Protein AF-A0A2A5ALP5-F1 (afdb_monomer)

Mean predicted aligned error: 3.57 Å

Organism: NCBI:txid2030880

Secondary structure (DSSP, 8-state):
-EEEEEEETTEEEEEEEE-TT-SS-EEEE-HHHHHTT--SBTTTB---TTPEEE-S--

Sequence (58 aa):
MTMATVRLWGTTIGYVSMDHDETFARFEYDPAFVEAGIDLAPLMMPAKAGVIYRFPDI

Radius of gyration: 11.62 Å; Cα contacts (8 Å, |Δi|>4): 97; chains: 1; bounding box: 29×22×27 Å

Solvent-accessible surface area (backbone atoms only — not comparable to full-atom values): 3560 Å² total; per-residue (Å²): 112,52,76,50,79,42,64,56,96,84,42,67,45,23,40,38,39,36,48,86,90,51,96,55,53,37,35,35,47,29,56,74,36,32,73,68,70,60,58,92,36,66,88,87,51,57,60,42,64,92,47,78,45,70,64,88,89,116

pLDDT: mean 91.14, std 5.15, range [62.81, 96.62]

Nearest PDB structures (foldseek):
  4pu4-assembly1_B  TM=6.888E-01  e=1.464E+00  Shewanella oneidensis MR-1
  4pu4-assembly1_A  TM=8.313E-01  e=2.593E+00  Shewanella oneidensis MR-1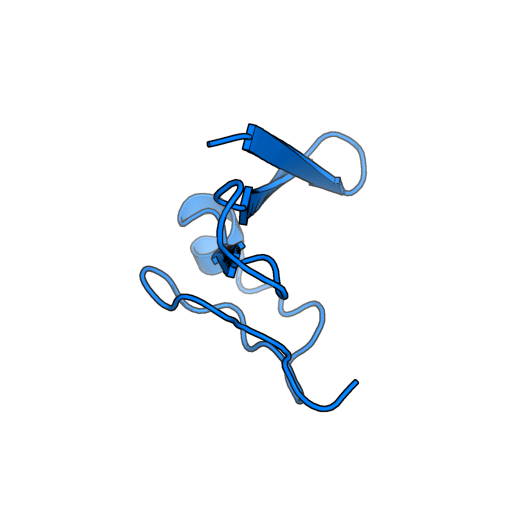
  2ffg-assembly1_B  TM=6.935E-01  e=5.215E+00  Bacillus subtilis

Structure (mmCIF, N/CA/C/O backbone):
data_AF-A0A2A5ALP5-F1
#
_entry.id   AF-A0A2A5ALP5-F1
#
loop_
_atom_site.group_PDB
_atom_site.id
_atom_site.type_symbol
_atom_site.label_atom_id
_atom_site.label_alt_id
_atom_site.label_comp_id
_atom_site.label_asym_id
_atom_site.label_entity_id
_atom_site.label_seq_id
_atom_site.pdbx_PDB_ins_code
_atom_site.Cartn_x
_atom_site.Cartn_y
_atom_site.Cartn_z
_atom_site.occupancy
_atom_site.B_iso_or_equiv
_atom_site.auth_seq_id
_atom_site.auth_comp_id
_atom_site.auth_asym_id
_atom_site.auth_atom_id
_atom_site.pdbx_PDB_model_num
ATOM 1 N N . MET A 1 1 ? 16.418 2.253 -4.295 1.00 82.69 1 MET A N 1
ATOM 2 C CA . MET A 1 1 ? 15.103 2.008 -3.679 1.00 82.69 1 MET A CA 1
ATOM 3 C C . MET A 1 1 ? 14.408 3.339 -3.456 1.00 82.69 1 MET A C 1
ATOM 5 O O . MET A 1 1 ? 14.936 4.184 -2.739 1.00 82.69 1 MET A O 1
ATOM 9 N N . THR A 1 2 ? 13.254 3.535 -4.081 1.00 93.19 2 THR A N 1
ATOM 10 C CA . THR A 1 2 ? 12.384 4.695 -3.863 1.00 93.19 2 THR A CA 1
ATOM 11 C C . THR A 1 2 ? 11.072 4.207 -3.267 1.00 93.19 2 THR A C 1
ATOM 13 O O . THR A 1 2 ? 10.575 3.146 -3.638 1.00 93.19 2 THR A O 1
ATOM 16 N N . MET A 1 3 ? 10.521 4.967 -2.325 1.00 94.56 3 MET A N 1
ATOM 17 C CA . MET A 1 3 ? 9.271 4.638 -1.651 1.00 94.56 3 MET A CA 1
ATOM 18 C C . MET A 1 3 ? 8.381 5.874 -1.600 1.00 94.56 3 MET A C 1
ATOM 20 O O . MET A 1 3 ? 8.871 6.985 -1.396 1.00 94.56 3 MET A O 1
ATOM 24 N N . ALA A 1 4 ? 7.080 5.680 -1.777 1.00 95.31 4 ALA A N 1
ATOM 25 C CA . ALA A 1 4 ? 6.083 6.726 -1.631 1.00 95.31 4 ALA A CA 1
ATOM 26 C C . ALA A 1 4 ? 4.906 6.235 -0.785 1.00 95.31 4 ALA A C 1
ATOM 28 O O . ALA A 1 4 ? 4.542 5.059 -0.787 1.00 95.31 4 ALA A O 1
ATOM 29 N N . THR A 1 5 ? 4.308 7.164 -0.048 1.00 96.62 5 THR A N 1
ATOM 30 C CA . THR A 1 5 ? 3.092 6.916 0.725 1.00 96.62 5 THR A CA 1
ATOM 31 C C . THR A 1 5 ? 1.881 7.249 -0.126 1.00 96.62 5 THR A C 1
ATOM 33 O O . THR A 1 5 ? 1.790 8.346 -0.678 1.00 96.62 5 THR A O 1
ATOM 36 N N . VAL A 1 6 ? 0.923 6.330 -0.187 1.00 94.88 6 VAL A N 1
ATOM 37 C CA . VAL A 1 6 ? -0.344 6.544 -0.878 1.00 94.88 6 VAL A CA 1
ATOM 38 C C . VAL A 1 6 ? -1.373 7.027 0.135 1.00 94.88 6 VAL A C 1
ATOM 40 O O . VAL A 1 6 ? -1.599 6.400 1.174 1.00 94.88 6 VAL A O 1
ATOM 43 N N . ARG A 1 7 ? -1.986 8.176 -0.158 1.00 95.12 7 ARG A N 1
ATOM 44 C CA . ARG A 1 7 ? -3.003 8.796 0.693 1.00 95.12 7 ARG A CA 1
ATOM 45 C C . ARG A 1 7 ? -4.311 8.968 -0.061 1.00 95.12 7 ARG A C 1
ATOM 47 O O . ARG A 1 7 ? -4.312 9.438 -1.194 1.00 95.12 7 ARG A O 1
ATOM 54 N N . LEU A 1 8 ? -5.414 8.673 0.614 1.00 92.75 8 LEU A N 1
ATOM 55 C CA . LEU A 1 8 ? -6.772 8.935 0.160 1.00 92.75 8 LEU A CA 1
ATOM 56 C C . LEU A 1 8 ? -7.427 9.918 1.132 1.00 92.75 8 LEU A C 1
ATOM 58 O O . LEU A 1 8 ? -7.572 9.619 2.313 1.00 92.75 8 LEU A O 1
ATOM 62 N N . TRP A 1 9 ? -7.771 11.114 0.647 1.00 92.25 9 TRP A N 1
ATOM 63 C CA . TRP A 1 9 ? -8.364 12.195 1.456 1.00 92.25 9 TRP A CA 1
ATOM 64 C C . TRP A 1 9 ? -7.624 12.484 2.774 1.00 92.25 9 TRP A C 1
ATOM 66 O O . TRP A 1 9 ? -8.229 12.746 3.808 1.00 92.25 9 TRP A O 1
ATOM 76 N N . GLY A 1 10 ? -6.291 12.438 2.737 1.00 92.75 10 GLY A N 1
ATOM 77 C CA . GLY A 1 10 ? -5.435 12.673 3.904 1.00 92.75 10 GLY A CA 1
ATOM 78 C C . GLY A 1 10 ? -5.135 11.425 4.739 1.00 92.75 10 GLY A C 1
ATOM 79 O O . GLY A 1 10 ? -4.120 11.426 5.438 1.00 92.75 10 GLY A O 1
ATOM 80 N N . THR A 1 11 ? -5.923 10.357 4.596 1.00 92.00 11 THR A N 1
ATOM 81 C CA . THR A 1 11 ? -5.717 9.058 5.250 1.00 92.00 11 THR A CA 1
ATOM 82 C C . THR A 1 11 ? -4.669 8.244 4.504 1.00 92.00 11 THR A C 1
ATOM 84 O O . THR A 1 11 ? -4.734 8.114 3.282 1.00 92.00 11 THR A O 1
ATOM 87 N N . THR A 1 12 ? -3.696 7.685 5.219 1.00 95.12 12 THR A N 1
ATOM 88 C CA . THR A 1 12 ? -2.738 6.735 4.639 1.00 95.12 12 THR A CA 1
ATOM 89 C C . THR A 1 12 ? -3.455 5.430 4.322 1.00 95.12 12 THR A C 1
ATOM 91 O O . THR A 1 12 ? -4.075 4.848 5.205 1.00 95.12 12 THR A O 1
ATOM 94 N N . ILE A 1 13 ? -3.376 4.988 3.067 1.00 95.19 13 ILE A N 1
ATOM 95 C CA . ILE A 1 13 ? -3.994 3.727 2.634 1.00 95.19 13 ILE A CA 1
ATOM 96 C C . ILE A 1 13 ? -2.967 2.633 2.364 1.00 95.19 13 ILE A C 1
ATOM 98 O O . ILE A 1 13 ? -3.306 1.456 2.373 1.00 95.19 13 ILE A O 1
ATOM 102 N N . GLY A 1 14 ? -1.715 3.002 2.106 1.00 95.00 14 GLY A N 1
ATOM 103 C CA . GLY A 1 14 ? -0.676 2.041 1.782 1.00 95.00 14 GLY A CA 1
ATOM 104 C C . GLY A 1 14 ? 0.606 2.690 1.299 1.00 95.00 14 GLY A C 1
ATOM 105 O O . GLY A 1 14 ? 0.779 3.915 1.327 1.00 95.00 14 GLY A O 1
ATOM 106 N N . TYR A 1 15 ? 1.505 1.840 0.836 1.00 96.19 15 TYR A N 1
ATOM 107 C CA . TYR A 1 15 ? 2.870 2.181 0.491 1.00 96.19 15 TYR A CA 1
ATOM 108 C C . TYR A 1 15 ? 3.225 1.564 -0.849 1.00 96.19 15 TYR A C 1
ATOM 110 O O . TYR A 1 15 ? 2.887 0.416 -1.124 1.00 96.19 15 TYR A O 1
ATOM 118 N N . VAL A 1 16 ? 3.927 2.335 -1.674 1.00 95.38 16 VAL A N 1
ATOM 119 C CA . VAL A 1 16 ? 4.499 1.851 -2.927 1.00 95.38 16 VAL A CA 1
ATOM 120 C C . VAL A 1 16 ? 6.016 1.926 -2.846 1.00 95.38 16 VAL A C 1
ATOM 122 O O . VAL A 1 16 ? 6.568 2.940 -2.415 1.00 95.38 16 VAL A O 1
ATOM 125 N N . SER A 1 17 ? 6.696 0.856 -3.241 1.00 94.81 17 SER A N 1
ATOM 126 C CA . SER A 1 17 ? 8.154 0.782 -3.291 1.00 94.81 17 SER A CA 1
ATOM 127 C C . SER A 1 17 ? 8.627 0.242 -4.635 1.00 94.81 17 SER A C 1
ATOM 129 O O . SER A 1 17 ? 7.973 -0.590 -5.264 1.00 94.81 17 SER A O 1
ATOM 131 N N . MET A 1 18 ? 9.760 0.752 -5.107 1.00 94.19 18 MET A N 1
ATOM 132 C CA . MET A 1 18 ? 10.368 0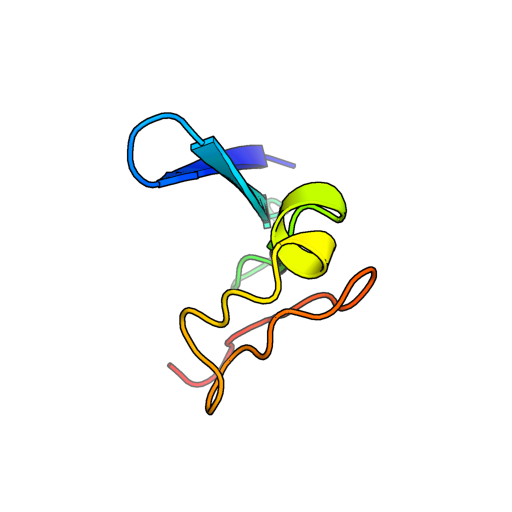.332 -6.364 1.00 94.19 18 MET A CA 1
ATOM 133 C C . MET A 1 18 ? 11.888 0.405 -6.252 1.00 94.19 18 MET A C 1
ATOM 135 O O . MET A 1 18 ? 12.453 1.424 -5.831 1.00 94.19 18 MET A O 1
ATOM 139 N N . ASP A 1 19 ? 12.555 -0.685 -6.612 1.00 92.31 19 ASP A N 1
ATOM 140 C CA . ASP A 1 19 ? 14.010 -0.714 -6.737 1.00 92.31 19 ASP A CA 1
ATOM 141 C C . ASP A 1 19 ? 14.444 -0.242 -8.128 1.00 92.31 19 ASP A C 1
ATOM 143 O O . ASP A 1 19 ? 13.648 -0.216 -9.064 1.00 92.31 19 ASP A O 1
ATOM 147 N N . HIS A 1 20 ? 15.697 0.198 -8.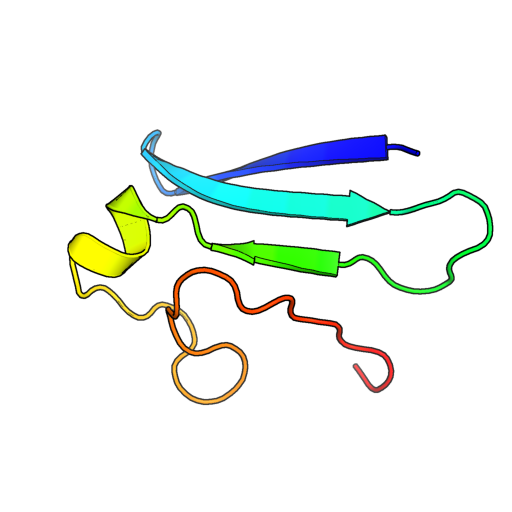266 1.00 86.69 20 HIS A N 1
ATOM 148 C CA . HIS A 1 20 ? 16.182 0.765 -9.536 1.00 86.69 20 HIS A CA 1
ATOM 149 C C . HIS A 1 20 ? 16.282 -0.274 -10.656 1.00 86.69 20 HIS A C 1
ATOM 151 O O . HIS A 1 20 ? 16.222 0.072 -11.830 1.00 86.69 20 HIS A O 1
ATOM 157 N N . ASP A 1 21 ? 16.446 -1.529 -10.271 1.00 88.44 21 ASP A N 1
ATOM 158 C CA . ASP A 1 21 ? 16.555 -2.711 -11.117 1.00 88.44 21 ASP A CA 1
ATOM 159 C C . ASP A 1 21 ? 15.196 -3.350 -11.444 1.00 88.44 21 ASP A C 1
ATOM 161 O O . ASP A 1 21 ? 15.130 -4.290 -12.235 1.00 88.44 21 ASP A O 1
ATOM 165 N N . GLU A 1 22 ? 14.098 -2.826 -10.896 1.00 85.81 22 GLU A N 1
ATOM 166 C CA . GLU A 1 22 ? 12.766 -3.353 -11.159 1.00 85.81 22 GLU A CA 1
ATOM 167 C C . GLU A 1 22 ? 12.029 -2.587 -12.244 1.00 85.81 22 GLU A C 1
ATOM 169 O O . GLU A 1 22 ? 12.077 -1.365 -12.328 1.00 85.81 22 GLU A O 1
ATOM 174 N N . THR A 1 23 ? 11.277 -3.323 -13.057 1.00 85.38 23 THR A N 1
ATOM 175 C CA . THR A 1 23 ? 10.387 -2.742 -14.070 1.00 85.38 23 THR A CA 1
ATOM 176 C C . THR A 1 23 ? 9.032 -2.341 -13.480 1.00 85.38 23 THR A C 1
ATOM 178 O O . THR A 1 23 ? 8.370 -1.458 -14.014 1.00 85.38 23 THR A O 1
ATOM 181 N N . PHE A 1 24 ? 8.633 -2.948 -12.356 1.00 88.00 24 PHE A N 1
ATOM 182 C CA . PHE A 1 24 ? 7.313 -2.762 -11.752 1.00 88.00 24 PHE A CA 1
ATOM 183 C C . PHE A 1 24 ? 7.416 -2.476 -10.259 1.00 88.00 24 PHE A C 1
ATOM 185 O O . PHE A 1 24 ? 8.143 -3.158 -9.534 1.00 88.00 24 PHE A O 1
ATOM 192 N N . ALA A 1 25 ? 6.624 -1.511 -9.799 1.00 91.19 25 ALA A N 1
ATOM 193 C CA . ALA A 1 25 ? 6.519 -1.187 -8.388 1.00 91.19 25 ALA A CA 1
ATOM 194 C C . ALA A 1 25 ? 5.733 -2.254 -7.608 1.00 91.19 25 ALA A C 1
ATOM 196 O O . ALA A 1 25 ? 4.911 -3.001 -8.149 1.00 91.19 25 ALA A O 1
ATOM 197 N N . ARG A 1 26 ? 5.993 -2.298 -6.306 1.00 93.62 26 ARG A N 1
ATOM 198 C CA . ARG A 1 26 ? 5.308 -3.121 -5.314 1.00 93.62 26 ARG A CA 1
ATOM 199 C C . ARG A 1 26 ? 4.388 -2.231 -4.493 1.00 93.62 26 ARG A C 1
ATOM 201 O O . ARG A 1 26 ? 4.808 -1.149 -4.095 1.00 93.62 26 ARG A O 1
ATOM 208 N N . PHE A 1 27 ? 3.175 -2.684 -4.216 1.00 95.00 27 PHE A N 1
ATOM 209 C CA . PHE A 1 27 ? 2.221 -1.982 -3.362 1.00 95.00 27 PHE A CA 1
ATOM 210 C C . PHE A 1 27 ? 1.818 -2.848 -2.168 1.00 95.00 27 PHE A C 1
ATOM 212 O O . PHE A 1 27 ? 1.578 -4.041 -2.324 1.00 95.00 27 PHE A O 1
ATOM 219 N N . GLU A 1 28 ? 1.687 -2.242 -0.994 1.00 95.75 28 GLU A N 1
ATOM 220 C CA . GLU A 1 28 ? 1.164 -2.882 0.214 1.00 95.75 28 GLU A CA 1
ATOM 221 C C . GLU A 1 28 ? 0.158 -1.955 0.904 1.00 95.75 28 GLU A C 1
ATOM 223 O O . GLU A 1 28 ? 0.375 -0.743 0.983 1.00 95.75 28 GLU A O 1
ATOM 228 N N . TYR A 1 29 ? -0.943 -2.517 1.409 1.00 95.88 29 TYR A N 1
ATOM 229 C CA . TYR A 1 29 ? -1.911 -1.761 2.201 1.00 95.88 29 TYR A CA 1
ATOM 230 C C . TYR A 1 29 ? -1.399 -1.475 3.610 1.00 95.88 29 TYR A C 1
ATOM 232 O O . TYR A 1 29 ? -0.763 -2.315 4.242 1.00 95.88 29 TYR A O 1
ATOM 240 N N . ASP A 1 30 ? -1.765 -0.308 4.133 1.00 95.19 30 ASP A N 1
ATOM 241 C CA . ASP A 1 30 ? -1.549 0.012 5.537 1.00 95.19 30 ASP A CA 1
ATOM 242 C C . ASP A 1 30 ? -2.428 -0.903 6.419 1.00 95.19 30 ASP A C 1
ATOM 244 O O . ASP A 1 30 ? -3.635 -1.004 6.166 1.00 95.19 30 ASP A O 1
ATOM 248 N N . PRO A 1 31 ? -1.874 -1.572 7.448 1.00 93.31 31 PRO A N 1
ATOM 249 C CA . PRO A 1 31 ? -2.645 -2.465 8.310 1.00 93.31 31 PRO A CA 1
ATOM 250 C C . PRO A 1 31 ? -3.863 -1.789 8.949 1.00 93.31 31 PRO A C 1
ATOM 252 O O . PRO A 1 31 ? -4.932 -2.394 8.991 1.00 93.31 31 PRO A O 1
ATOM 255 N N . ALA A 1 32 ? -3.742 -0.524 9.368 1.00 92.12 32 ALA A N 1
ATOM 256 C CA . ALA A 1 32 ? -4.851 0.217 9.963 1.00 92.12 32 ALA A CA 1
ATOM 257 C C . ALA A 1 32 ? -5.949 0.525 8.932 1.00 92.12 32 ALA A C 1
ATOM 259 O O . ALA A 1 32 ? -7.128 0.603 9.277 1.00 92.12 32 ALA A O 1
ATOM 260 N N . PHE A 1 33 ? -5.588 0.665 7.651 1.00 92.12 33 PHE A N 1
ATOM 261 C CA . PHE A 1 33 ? -6.564 0.802 6.571 1.00 92.12 33 PHE A CA 1
ATOM 262 C C . PHE A 1 33 ? -7.287 -0.520 6.276 1.00 92.12 33 PHE A C 1
ATOM 264 O O . PHE A 1 33 ? -8.495 -0.518 6.049 1.00 92.12 33 PHE A O 1
ATOM 271 N N . VAL A 1 34 ? -6.583 -1.656 6.336 1.00 92.69 34 VAL A N 1
ATOM 272 C CA . VAL A 1 34 ? -7.196 -2.990 6.192 1.00 92.69 34 VAL A CA 1
ATOM 273 C C . VAL A 1 34 ? -8.200 -3.255 7.316 1.00 92.69 34 VAL A C 1
ATOM 275 O O . VAL A 1 34 ? -9.297 -3.748 7.057 1.00 92.69 34 VAL A O 1
ATOM 278 N N . GLU A 1 35 ? -7.869 -2.876 8.553 1.00 91.88 35 GLU A N 1
ATOM 279 C CA . GLU A 1 35 ? -8.775 -2.998 9.704 1.00 91.88 35 GLU A CA 1
ATOM 280 C C . GLU A 1 35 ? -10.035 -2.129 9.581 1.00 91.88 35 GLU A C 1
ATOM 282 O O . GLU A 1 35 ? -11.073 -2.473 10.147 1.00 91.88 35 GLU A O 1
ATOM 287 N N . ALA A 1 36 ? -9.993 -1.046 8.796 1.00 88.56 36 ALA A N 1
ATOM 288 C CA . ALA A 1 36 ? -11.175 -0.234 8.511 1.00 88.56 36 ALA A CA 1
ATOM 289 C C . ALA A 1 36 ? -12.223 -0.973 7.651 1.00 88.56 36 ALA A C 1
ATOM 291 O O . ALA A 1 36 ? -13.356 -0.504 7.538 1.00 88.56 36 ALA A O 1
ATOM 292 N N . GLY A 1 37 ? -11.868 -2.114 7.042 1.00 84.81 37 GLY A N 1
ATOM 293 C CA . GLY A 1 37 ? -12.776 -2.942 6.242 1.00 84.81 37 GLY A CA 1
ATOM 294 C C . GLY A 1 37 ? -13.171 -2.326 4.896 1.00 84.81 37 GLY A C 1
ATOM 295 O O . GLY A 1 37 ? -14.156 -2.749 4.291 1.00 84.81 37 GLY A O 1
ATOM 296 N N . ILE A 1 38 ? -12.430 -1.314 4.432 1.00 86.25 38 ILE A N 1
ATOM 297 C CA . ILE A 1 38 ? -12.674 -0.629 3.160 1.00 86.25 38 ILE A CA 1
ATOM 298 C C . ILE A 1 38 ? -11.815 -1.280 2.082 1.00 86.25 38 ILE A C 1
ATOM 300 O O . ILE A 1 38 ? -10.588 -1.243 2.150 1.00 86.25 38 ILE A O 1
ATOM 304 N N . ASP A 1 39 ? -12.463 -1.814 1.051 1.00 89.62 39 ASP A N 1
ATOM 305 C CA . ASP A 1 39 ? -11.774 -2.428 -0.077 1.00 89.62 39 ASP A CA 1
ATOM 306 C C . ASP A 1 39 ? -11.910 -1.549 -1.325 1.00 89.62 39 ASP A C 1
ATOM 308 O O . ASP A 1 39 ? -12.990 -1.413 -1.903 1.00 89.62 39 ASP A O 1
AT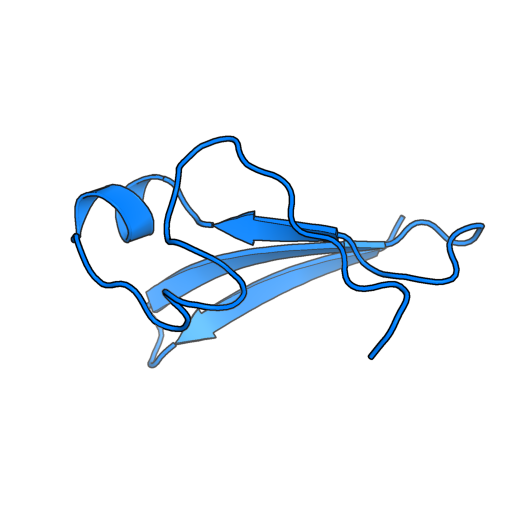OM 312 N N . LEU A 1 40 ? -10.814 -0.894 -1.716 1.00 88.44 40 LEU A N 1
ATOM 313 C CA . LEU A 1 40 ? -10.809 0.042 -2.847 1.00 88.44 40 LEU A CA 1
ATOM 314 C C . LEU A 1 40 ? -10.802 -0.680 -4.196 1.00 88.44 40 LEU A C 1
ATOM 316 O O . LEU A 1 40 ? -11.317 -0.155 -5.181 1.00 88.44 40 LEU A O 1
ATOM 320 N N . ALA A 1 41 ? -10.192 -1.863 -4.250 1.00 91.4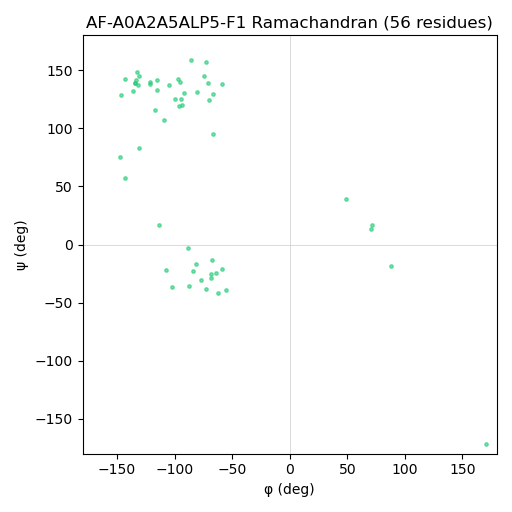4 41 ALA A N 1
ATOM 321 C CA . ALA A 1 41 ? -9.988 -2.613 -5.481 1.00 91.44 41 ALA A CA 1
ATOM 322 C C . ALA A 1 41 ? -10.152 -4.126 -5.243 1.00 91.44 41 ALA A C 1
ATOM 324 O O . ALA A 1 41 ? -9.258 -4.895 -5.589 1.00 91.44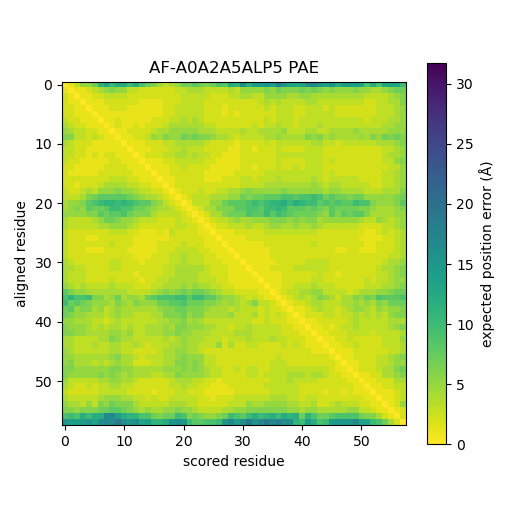 41 ALA A O 1
ATOM 325 N N . PRO A 1 42 ? -11.307 -4.592 -4.738 1.00 90.88 42 PRO A N 1
ATOM 326 C CA . PRO A 1 42 ? -11.499 -5.973 -4.278 1.00 90.88 42 PRO A CA 1
ATOM 327 C C . PRO A 1 42 ? -11.244 -7.048 -5.346 1.00 90.88 42 PRO A C 1
ATOM 329 O O . PRO A 1 42 ? -11.000 -8.204 -5.015 1.00 90.88 42 PRO A O 1
ATOM 332 N N . LEU A 1 43 ? -11.306 -6.689 -6.634 1.00 91.25 43 LEU A N 1
ATOM 333 C CA . LEU A 1 43 ? -11.074 -7.619 -7.742 1.00 91.25 43 LEU A CA 1
ATOM 334 C C . LEU A 1 43 ? -9.598 -7.744 -8.146 1.00 91.25 43 LEU A C 1
ATOM 336 O O . LEU A 1 43 ? -9.172 -8.827 -8.530 1.00 91.25 43 LEU A O 1
ATOM 340 N N . MET A 1 44 ? -8.824 -6.656 -8.084 1.00 90.06 44 MET A N 1
ATOM 341 C CA . MET A 1 44 ? -7.410 -6.644 -8.502 1.00 90.06 44 MET A CA 1
ATOM 342 C C . MET A 1 44 ? -6.448 -6.689 -7.318 1.00 90.06 44 MET A C 1
ATOM 344 O O . MET A 1 44 ? -5.377 -7.281 -7.404 1.00 90.06 44 MET A O 1
ATOM 348 N N . MET A 1 45 ? -6.819 -6.026 -6.229 1.00 92.69 45 MET A N 1
ATOM 349 C CA . MET A 1 45 ? -5.962 -5.728 -5.095 1.00 92.69 45 MET A CA 1
ATOM 350 C C . MET A 1 45 ? -6.799 -5.722 -3.804 1.00 92.69 45 MET A C 1
ATOM 352 O O . MET A 1 45 ? -7.122 -4.653 -3.297 1.00 92.69 45 MET A O 1
ATOM 356 N N . PRO A 1 46 ? -7.196 -6.898 -3.280 1.00 92.94 46 PRO A N 1
ATOM 357 C CA . PRO A 1 46 ? -7.988 -6.977 -2.053 1.00 92.94 46 PRO A CA 1
ATOM 358 C C . PRO A 1 46 ? -7.278 -6.337 -0.851 1.00 92.94 46 PRO A C 1
ATOM 360 O O . PRO A 1 46 ? -6.088 -6.573 -0.629 1.00 92.94 46 PRO A O 1
ATOM 363 N N . ALA A 1 47 ? -7.991 -5.590 -0.016 1.00 92.31 47 ALA A N 1
ATOM 364 C CA . ALA A 1 47 ? -7.431 -5.011 1.205 1.00 92.31 47 ALA A CA 1
ATOM 365 C C . ALA A 1 47 ? -7.053 -6.114 2.216 1.00 92.31 47 ALA A C 1
ATOM 367 O O . ALA A 1 47 ? -7.885 -6.617 2.969 1.00 92.31 47 ALA A O 1
ATOM 368 N N . LYS A 1 48 ? -5.778 -6.527 2.210 1.00 92.56 48 LYS A N 1
ATOM 369 C CA . LYS A 1 48 ? -5.219 -7.573 3.079 1.00 92.56 48 LYS A CA 1
ATOM 370 C C . LYS A 1 48 ? -3.873 -7.132 3.639 1.00 92.56 48 LYS A C 1
ATOM 372 O O . LYS A 1 48 ? -3.005 -6.689 2.890 1.00 92.56 48 LYS A O 1
ATOM 377 N N . ALA A 1 49 ? -3.696 -7.296 4.947 1.00 90.06 49 ALA A N 1
ATOM 378 C CA . ALA A 1 49 ? -2.447 -6.967 5.622 1.00 90.06 49 ALA A CA 1
ATOM 379 C C . ALA A 1 49 ? -1.344 -7.966 5.238 1.00 90.06 49 ALA A C 1
ATOM 381 O O . ALA A 1 49 ? -1.595 -9.170 5.145 1.00 90.06 49 ALA A O 1
ATOM 382 N N . GLY A 1 50 ? -0.128 -7.460 5.017 1.00 91.00 50 GLY A N 1
ATOM 383 C CA . GLY A 1 50 ? 1.048 -8.275 4.695 1.00 91.00 50 GLY A CA 1
ATOM 384 C C . GLY A 1 50 ? 1.041 -8.909 3.299 1.00 91.00 50 GLY A C 1
ATOM 3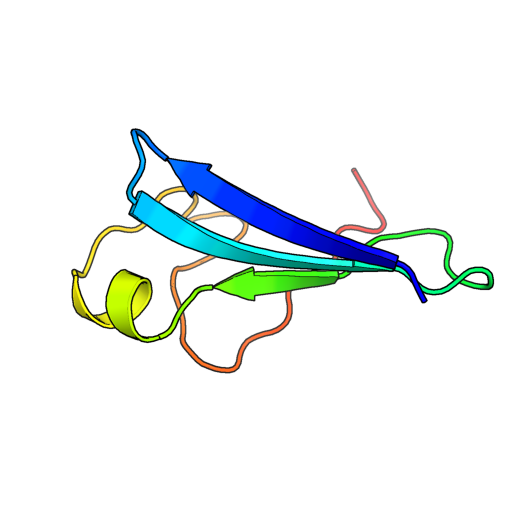85 O O . GLY A 1 50 ? 1.843 -9.804 3.036 1.00 91.00 50 GLY A O 1
ATOM 386 N N . VAL A 1 51 ? 0.142 -8.482 2.404 1.00 93.56 51 VAL A N 1
ATOM 387 C CA . VAL A 1 51 ? 0.141 -8.906 0.997 1.00 93.56 51 VAL A CA 1
ATOM 388 C C . VAL A 1 51 ? 0.788 -7.823 0.142 1.00 93.56 51 VAL A C 1
ATOM 390 O O . VAL A 1 51 ? 0.339 -6.679 0.136 1.00 93.56 51 VAL A O 1
ATOM 393 N N . ILE A 1 52 ? 1.812 -8.213 -0.618 1.00 93.94 52 ILE A N 1
ATOM 394 C CA . ILE A 1 52 ? 2.494 -7.339 -1.573 1.00 93.94 52 ILE A CA 1
ATOM 395 C C . ILE A 1 52 ? 1.911 -7.571 -2.966 1.00 93.94 52 ILE A C 1
ATOM 397 O O . ILE A 1 52 ? 2.016 -8.661 -3.531 1.00 93.94 52 ILE A O 1
ATOM 401 N N . TYR A 1 53 ? 1.343 -6.518 -3.535 1.00 93.31 53 TYR A N 1
ATOM 402 C CA . TYR A 1 53 ? 0.762 -6.495 -4.866 1.00 93.31 53 TYR A CA 1
ATOM 403 C C . TYR A 1 53 ? 1.753 -5.974 -5.896 1.00 93.31 53 TYR A C 1
ATOM 405 O O . TYR A 1 53 ? 2.510 -5.036 -5.646 1.00 93.31 53 TYR A O 1
ATOM 413 N N . ARG A 1 54 ? 1.758 -6.605 -7.068 1.00 92.31 54 ARG A N 1
ATOM 414 C CA . ARG A 1 54 ? 2.624 -6.266 -8.200 1.00 92.31 54 ARG A CA 1
ATOM 415 C C . ARG A 1 54 ? 1.816 -6.476 -9.466 1.00 92.31 54 ARG A C 1
ATOM 417 O O . ARG A 1 54 ? 1.050 -7.435 -9.544 1.00 92.31 54 ARG A O 1
ATOM 424 N N . PHE A 1 55 ? 2.012 -5.608 -10.445 1.00 87.75 55 PHE A N 1
ATOM 425 C CA . PHE A 1 55 ? 1.200 -5.614 -11.654 1.00 87.75 55 PHE A CA 1
ATOM 426 C C . PHE A 1 55 ? 2.094 -5.580 -12.901 1.00 87.75 55 PHE A C 1
ATOM 428 O O . PHE A 1 55 ? 2.374 -4.504 -13.418 1.00 87.75 55 PHE A O 1
ATOM 435 N N . PRO A 1 56 ? 2.613 -6.740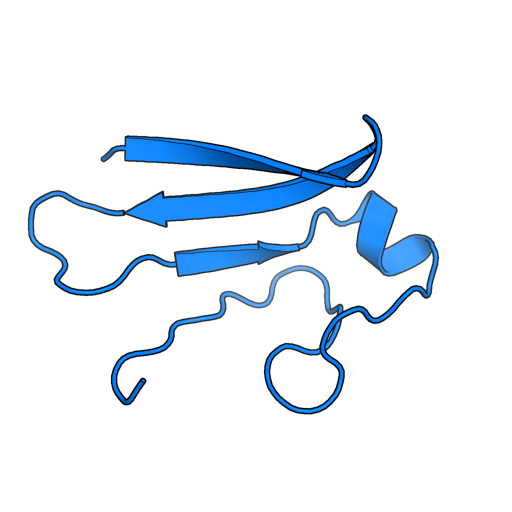 -13.340 1.00 84.88 56 PRO A N 1
ATOM 436 C CA . PRO A 1 56 ? 3.518 -6.824 -14.488 1.00 84.88 56 PRO A CA 1
ATOM 437 C C . PRO A 1 56 ? 2.819 -6.812 -15.860 1.00 84.88 56 PRO A C 1
ATOM 439 O O . PRO A 1 56 ? 3.475 -6.577 -16.868 1.00 84.88 56 PRO A O 1
ATOM 442 N N . ASP A 1 57 ? 1.511 -7.076 -15.896 1.00 81.38 57 ASP A N 1
ATOM 443 C CA . ASP A 1 57 ? 0.713 -7.294 -17.118 1.00 81.38 57 ASP A CA 1
ATOM 444 C C . ASP A 1 57 ? -0.332 -6.186 -17.378 1.00 81.38 57 ASP A C 1
ATOM 446 O O . ASP A 1 57 ? -1.281 -6.388 -18.138 1.00 81.38 57 ASP A O 1
ATOM 450 N N . ILE A 1 58 ? -0.191 -5.021 -16.733 1.00 62.81 58 ILE A N 1
ATOM 451 C CA . ILE A 1 58 ? -1.052 -3.841 -16.954 1.00 62.81 58 ILE A CA 1
ATOM 452 C C . ILE A 1 58 ? -0.298 -2.678 -17.587 1.00 62.81 58 ILE A C 1
ATOM 454 O O . ILE A 1 58 ? 0.928 -2.569 -17.364 1.00 62.81 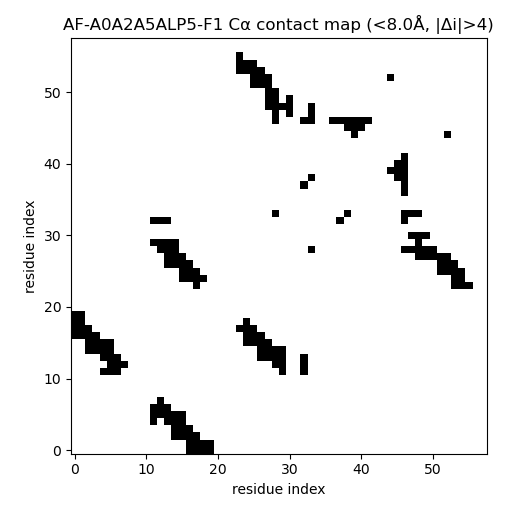58 ILE A O 1
#

Foldseek 3Di:
DDKDFDDDPNHTFWIWDDDPPDPKIKIAGDPVNLVVVDAPCCPQDGSDHPDIHIDPPD

InterPro domains:
  IPR017508 HipA, N-terminal subdomain 1 [PF13657] (5-51)